Protein AF-A0A644TDR4-F1 (afdb_monomer_lite)

Foldseek 3Di:
DQDQFWDWADDPPDPWIKTKGFQDDVRDGPDMDIDTPPDDDDPCVRVVVVLVSVVVNCCVVQVPPPCLVVDLSSVLVCCVVVVVDDPVVSVVSVVVVVVVVVD

pLDDT: mean 76.45, std 15.13, range [33.72, 94.25]

Radius of gyration: 15.09 Å; chains: 1; bounding box: 33×34×43 Å

Organism: NCBI:txid1076179

Secondary structure (DSSP, 8-state):
------EEEEETTEEEEEEEEEEEETTEEEEEEEEE-SSPPPTTHHHHHHHHHHHHHHHHHHTT-GGGGG-HHHHHHHHHHTT-S-HHHHHHHHHHHHHTT--

Structure (mmCIF, N/CA/C/O backbone):
data_AF-A0A644TDR4-F1
#
_entry.id   AF-A0A644TDR4-F1
#
loop_
_atom_site.group_PDB
_atom_site.id
_atom_site.type_symbol
_atom_site.label_atom_id
_atom_site.label_alt_id
_atom_site.label_comp_id
_atom_site.label_asym_id
_atom_site.label_entity_id
_atom_site.label_seq_id
_atom_site.pdbx_PDB_ins_code
_atom_site.Cartn_x
_atom_site.Cartn_y
_atom_site.Cartn_z
_atom_site.occupancy
_atom_site.B_iso_or_equiv
_atom_site.auth_seq_id
_atom_site.auth_comp_id
_atom_site.auth_asym_id
_atom_site.auth_atom_id
_atom_site.pdbx_PDB_model_num
ATOM 1 N N . MET A 1 1 ? 11.372 -15.387 3.120 1.00 42.31 1 MET A N 1
ATOM 2 C CA . MET A 1 1 ? 11.264 -14.233 2.199 1.00 42.31 1 MET A CA 1
ATOM 3 C C . MET A 1 1 ? 9.996 -13.473 2.601 1.00 42.31 1 MET A C 1
ATOM 5 O O . MET A 1 1 ? 8.956 -13.640 1.980 1.00 42.31 1 MET A O 1
ATOM 9 N N . ASN A 1 2 ? 10.061 -12.756 3.733 1.00 46.84 2 ASN A N 1
ATOM 10 C CA . ASN A 1 2 ? 8.894 -12.314 4.526 1.00 46.84 2 ASN A CA 1
ATOM 11 C C . ASN A 1 2 ? 8.722 -10.787 4.557 1.00 46.84 2 ASN A C 1
ATOM 13 O O . ASN A 1 2 ? 8.065 -10.273 5.451 1.00 46.84 2 ASN A O 1
ATOM 17 N N . ASP A 1 3 ? 9.352 -10.053 3.640 1.00 60.88 3 ASP A N 1
ATOM 18 C CA . ASP A 1 3 ? 9.230 -8.597 3.637 1.00 60.88 3 ASP A CA 1
ATOM 19 C C . ASP A 1 3 ? 7.938 -8.210 2.896 1.00 60.88 3 ASP A C 1
ATOM 21 O O . ASP A 1 3 ? 7.775 -8.538 1.719 1.00 60.88 3 ASP A O 1
ATOM 25 N N . ASP A 1 4 ? 7.010 -7.559 3.601 1.00 66.00 4 ASP A N 1
ATOM 26 C CA . ASP A 1 4 ? 5.761 -6.998 3.052 1.00 66.00 4 ASP A CA 1
ATOM 27 C C . ASP A 1 4 ? 5.968 -5.600 2.469 1.00 66.00 4 ASP A C 1
ATOM 29 O O . ASP A 1 4 ? 5.016 -4.864 2.201 1.00 66.00 4 ASP A O 1
ATOM 33 N N . LYS A 1 5 ? 7.232 -5.215 2.284 1.00 84.56 5 LYS A N 1
ATOM 34 C CA . LYS A 1 5 ? 7.571 -3.949 1.663 1.00 84.56 5 LYS A CA 1
ATOM 35 C C . LYS A 1 5 ? 7.029 -3.908 0.238 1.00 84.56 5 LYS A C 1
ATOM 37 O O . LYS A 1 5 ? 7.146 -4.897 -0.492 1.00 84.56 5 LYS A O 1
ATOM 42 N N . PRO A 1 6 ? 6.486 -2.756 -0.171 1.00 91.44 6 PRO A N 1
ATOM 43 C CA . PRO A 1 6 ? 6.231 -2.477 -1.568 1.00 91.44 6 PRO A CA 1
ATOM 44 C C . PRO A 1 6 ? 7.481 -2.743 -2.404 1.00 91.44 6 PRO A C 1
ATOM 46 O O . PRO A 1 6 ? 8.598 -2.401 -2.009 1.00 91.44 6 PRO A O 1
ATOM 49 N N . VAL A 1 7 ? 7.282 -3.359 -3.560 1.00 91.94 7 VAL A N 1
ATOM 50 C CA . VAL A 1 7 ? 8.343 -3.730 -4.487 1.00 91.94 7 VAL A CA 1
ATOM 51 C C . VAL A 1 7 ? 8.113 -3.007 -5.799 1.00 91.94 7 VAL A C 1
ATOM 53 O O . VAL A 1 7 ? 7.023 -3.067 -6.367 1.00 91.94 7 VAL A O 1
ATOM 56 N N . PHE A 1 8 ? 9.163 -2.360 -6.292 1.00 92.75 8 PHE A N 1
ATOM 57 C CA . PHE A 1 8 ? 9.201 -1.885 -7.664 1.00 92.75 8 PHE A CA 1
ATOM 58 C C . PHE A 1 8 ? 9.593 -3.028 -8.594 1.00 92.75 8 PHE A C 1
ATOM 60 O O . PHE A 1 8 ? 10.561 -3.744 -8.334 1.00 92.75 8 PHE A O 1
ATOM 67 N N . GLY A 1 9 ? 8.857 -3.182 -9.684 1.00 90.75 9 GLY A N 1
ATOM 68 C CA . GLY A 1 9 ? 9.1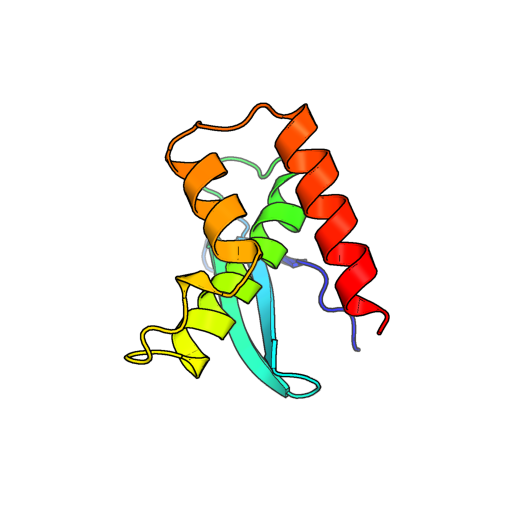49 -4.160 -10.719 1.00 90.75 9 GLY A CA 1
ATOM 69 C C . GLY A 1 9 ? 8.825 -3.629 -12.106 1.00 90.75 9 GLY A C 1
ATOM 70 O O . GLY A 1 9 ? 8.413 -2.484 -12.282 1.00 90.75 9 GLY A O 1
ATOM 71 N N . SER A 1 10 ? 9.022 -4.477 -13.103 1.00 92.00 10 SER A N 1
ATOM 72 C CA . SER A 1 10 ? 8.680 -4.218 -14.498 1.00 92.00 10 SER A CA 1
ATOM 73 C C . SER A 1 10 ? 8.094 -5.482 -15.108 1.00 92.00 10 SER A C 1
ATOM 75 O O . SER A 1 10 ? 8.419 -6.587 -14.672 1.00 92.00 10 SER A O 1
ATOM 77 N N . PHE A 1 11 ? 7.235 -5.325 -16.110 1.00 86.25 11 PHE A N 1
ATOM 78 C CA . PHE A 1 11 ? 6.773 -6.450 -16.915 1.00 86.25 11 PHE A CA 1
ATOM 79 C C . PHE A 1 11 ? 7.589 -6.508 -18.203 1.00 86.25 11 PHE A C 1
ATOM 81 O O . PHE A 1 11 ? 7.810 -5.477 -18.829 1.00 86.25 11 PHE A O 1
ATOM 88 N N . ASP A 1 12 ? 7.975 -7.700 -18.651 1.00 88.25 12 ASP A N 1
ATOM 89 C CA . ASP A 1 12 ? 8.769 -7.850 -19.883 1.00 88.25 12 ASP A CA 1
ATOM 90 C C . ASP A 1 12 ? 8.041 -7.324 -21.132 1.00 88.25 12 ASP A C 1
ATOM 92 O O . ASP A 1 12 ? 8.661 -6.909 -22.107 1.00 88.25 12 ASP A O 1
ATOM 96 N N . PHE A 1 13 ? 6.707 -7.330 -21.098 1.00 87.62 13 PHE A N 1
ATOM 97 C CA . PHE A 1 13 ? 5.837 -6.904 -22.194 1.00 87.62 13 PHE A CA 1
ATOM 98 C C . PHE A 1 13 ? 5.312 -5.468 -22.047 1.00 87.62 13 PHE A C 1
ATOM 100 O O . PHE A 1 13 ? 4.539 -5.022 -22.896 1.00 87.62 13 PHE A O 1
ATOM 107 N N . PHE A 1 14 ? 5.671 -4.750 -20.976 1.00 84.06 14 PHE A N 1
ATOM 108 C CA . PHE A 1 14 ? 5.127 -3.422 -20.709 1.00 84.06 14 PHE A CA 1
ATOM 109 C C . PHE A 1 14 ? 6.222 -2.439 -20.281 1.00 84.06 14 PHE A C 1
ATOM 111 O O . PHE A 1 14 ? 6.932 -2.699 -19.313 1.00 84.06 14 PHE A O 1
ATOM 118 N N . PRO A 1 15 ? 6.367 -1.292 -20.970 1.00 85.69 15 PRO A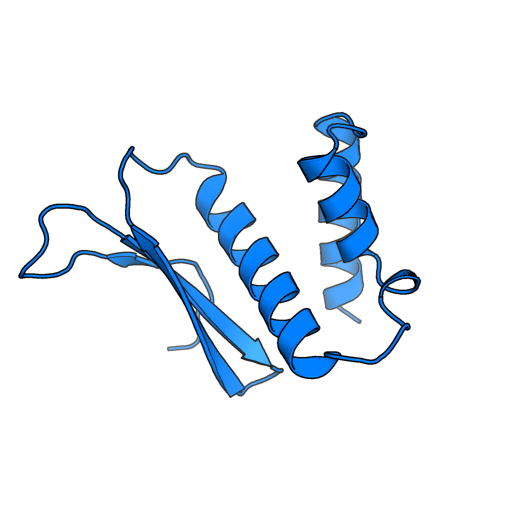 N 1
ATOM 119 C CA . PRO A 1 15 ? 7.513 -0.407 -20.769 1.00 85.69 15 PRO A CA 1
ATOM 120 C C . PRO A 1 15 ? 7.483 0.334 -19.428 1.00 85.69 15 PRO A C 1
ATOM 122 O O . PRO A 1 15 ? 8.509 0.847 -18.987 1.00 85.69 15 PRO A O 1
ATOM 125 N N . GLN A 1 16 ? 6.317 0.425 -18.787 1.00 89.94 16 GLN A N 1
ATOM 126 C CA . GLN A 1 16 ? 6.172 1.113 -17.511 1.00 89.94 16 GLN A CA 1
ATOM 127 C C . GLN A 1 16 ? 6.472 0.157 -16.355 1.00 89.94 16 GLN A C 1
ATOM 129 O O . GLN A 1 16 ? 6.058 -1.006 -16.337 1.00 89.94 16 GLN A O 1
ATOM 134 N N . ARG A 1 17 ? 7.179 0.685 -15.360 1.00 93.00 17 ARG A N 1
ATOM 135 C CA . ARG A 1 17 ? 7.385 0.030 -14.073 1.00 93.00 17 ARG A CA 1
ATOM 136 C C . ARG A 1 17 ? 6.069 -0.075 -13.309 1.00 93.00 17 ARG A C 1
ATOM 138 O O . ARG A 1 17 ? 5.101 0.637 -13.574 1.00 93.00 17 ARG A O 1
ATOM 145 N N . PHE A 1 18 ? 6.053 -0.946 -12.317 1.00 93.00 18 PHE A N 1
ATOM 146 C CA . PHE A 1 18 ? 4.969 -1.035 -11.360 1.00 93.00 18 PHE A CA 1
ATOM 147 C C . PHE A 1 18 ? 5.499 -0.963 -9.934 1.00 93.00 18 PHE A C 1
ATOM 149 O O . PHE A 1 18 ? 6.625 -1.369 -9.649 1.00 93.00 18 PHE A O 1
ATOM 156 N N . LEU A 1 19 ? 4.642 -0.496 -9.035 1.00 94.25 19 LEU A N 1
ATOM 157 C CA . LEU A 1 19 ? 4.793 -0.604 -7.597 1.00 94.25 19 LEU A CA 1
ATOM 158 C C . LEU A 1 19 ? 3.744 -1.599 -7.092 1.00 94.25 19 LEU A C 1
ATOM 160 O O . LEU A 1 19 ? 2.540 -1.393 -7.243 1.00 94.25 19 LEU A O 1
ATOM 164 N N . GLY A 1 20 ? 4.209 -2.717 -6.545 1.00 92.81 20 GLY A N 1
ATOM 165 C CA . GLY A 1 20 ? 3.368 -3.813 -6.085 1.00 92.81 20 GLY A CA 1
ATOM 166 C C . GLY A 1 20 ? 3.494 -4.029 -4.585 1.00 92.81 20 GLY A C 1
ATOM 167 O O . GLY A 1 20 ? 4.590 -3.971 -4.038 1.00 92.81 20 GLY A O 1
ATOM 168 N N . CYS A 1 21 ? 2.390 -4.332 -3.913 1.00 93.69 21 CYS A N 1
ATOM 169 C CA . CYS A 1 21 ? 2.389 -4.696 -2.501 1.00 93.69 21 CYS A CA 1
ATOM 170 C C . CYS A 1 21 ? 1.441 -5.869 -2.256 1.00 93.69 21 CYS A C 1
ATOM 172 O O . CYS A 1 21 ? 0.384 -5.995 -2.880 1.00 93.69 21 CYS A O 1
ATOM 174 N N . ARG A 1 22 ? 1.831 -6.751 -1.335 1.00 92.06 22 ARG A N 1
ATOM 175 C CA . ARG A 1 22 ? 1.001 -7.876 -0.901 1.00 92.06 22 ARG A CA 1
ATOM 176 C C . ARG A 1 22 ? -0.083 -7.379 0.046 1.00 92.06 22 ARG A C 1
ATOM 178 O O . ARG A 1 22 ? 0.182 -6.558 0.920 1.00 92.06 22 ARG A O 1
ATOM 185 N N . ILE A 1 23 ? -1.283 -7.924 -0.104 1.00 90.69 23 ILE A N 1
ATOM 186 C CA . ILE A 1 23 ? -2.355 -7.816 0.880 1.00 90.69 23 ILE A CA 1
ATOM 187 C C . ILE A 1 23 ? -2.273 -9.063 1.756 1.00 90.69 23 ILE A C 1
ATOM 189 O O . ILE A 1 23 ? -2.387 -10.184 1.252 1.00 90.69 23 ILE A O 1
ATOM 193 N N . ARG A 1 24 ? -2.066 -8.876 3.060 1.00 85.75 24 ARG A N 1
ATOM 194 C CA . ARG A 1 24 ? -1.971 -9.973 4.025 1.00 85.75 24 ARG A CA 1
ATOM 195 C C . ARG A 1 24 ? -3.060 -9.911 5.076 1.00 85.75 24 ARG A C 1
ATOM 197 O O . ARG A 1 24 ? -3.284 -8.854 5.651 1.00 85.75 24 ARG A O 1
ATOM 204 N N . ASP A 1 25 ? -3.642 -11.063 5.379 1.00 85.19 25 ASP A N 1
ATOM 205 C CA . ASP A 1 25 ? -4.375 -11.287 6.620 1.00 85.19 25 ASP A CA 1
ATOM 206 C C . ASP A 1 25 ? -3.524 -12.182 7.525 1.00 85.19 25 ASP A C 1
ATOM 208 O O . ASP A 1 25 ? -3.305 -13.361 7.226 1.00 85.19 25 ASP A O 1
ATOM 212 N N . LYS A 1 26 ? -2.993 -11.605 8.609 1.00 83.31 26 LYS A N 1
ATOM 213 C CA . LYS A 1 26 ? -2.011 -12.254 9.493 1.00 83.31 26 LYS A CA 1
ATOM 214 C C . LYS A 1 26 ? -0.828 -12.805 8.678 1.00 83.31 26 LYS A C 1
ATOM 216 O O . LYS A 1 26 ? -0.135 -12.051 7.996 1.00 83.31 26 LYS A O 1
ATOM 221 N N . ASP A 1 27 ? -0.616 -14.118 8.705 1.00 81.88 27 ASP A N 1
ATOM 222 C CA . ASP A 1 27 ? 0.492 -14.784 8.019 1.00 81.88 27 ASP A CA 1
ATOM 223 C C . ASP A 1 27 ? 0.189 -15.152 6.559 1.00 81.88 27 ASP A C 1
ATOM 225 O O . ASP A 1 27 ? 1.086 -15.583 5.831 1.00 81.88 27 ASP A O 1
ATOM 229 N N . SER A 1 28 ? -1.058 -14.978 6.113 1.00 84.50 28 SER A N 1
ATOM 230 C CA . SER A 1 28 ? -1.509 -15.401 4.787 1.00 84.50 28 SER A CA 1
ATOM 231 C C . SER A 1 28 ? -1.555 -14.235 3.808 1.00 84.50 28 SER A C 1
ATOM 233 O O . SER A 1 28 ? -2.132 -13.189 4.094 1.00 84.50 28 SER A O 1
ATOM 235 N N . VAL A 1 29 ? -0.987 -14.425 2.615 1.00 89.75 29 VAL A N 1
ATOM 236 C CA . VAL A 1 29 ? -1.168 -13.495 1.491 1.00 89.75 29 VAL A CA 1
ATOM 237 C C . VAL A 1 29 ? -2.512 -13.799 0.843 1.00 89.75 29 VAL A C 1
ATOM 239 O O . VAL A 1 29 ? -2.713 -14.894 0.326 1.00 89.75 29 VAL A O 1
ATOM 242 N N . ILE A 1 30 ? -3.420 -12.829 0.870 1.00 88.81 30 ILE A N 1
ATOM 243 C CA . ILE A 1 30 ? -4.786 -12.9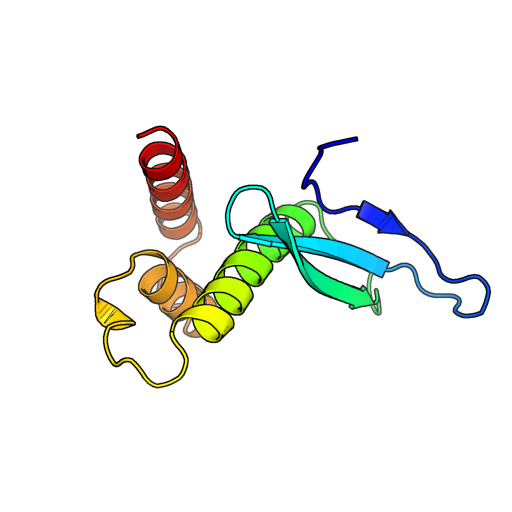79 0.351 1.00 88.81 30 ILE A CA 1
ATOM 244 C C . ILE A 1 30 ? -5.002 -12.244 -0.977 1.00 88.81 30 ILE A C 1
ATOM 246 O O . ILE A 1 30 ? -6.045 -12.395 -1.608 1.00 88.81 30 ILE A O 1
ATOM 250 N N . GLY A 1 31 ? -4.033 -11.433 -1.402 1.00 89.88 31 GLY A N 1
ATOM 251 C CA . GLY A 1 31 ? -4.121 -10.666 -2.636 1.00 89.88 31 GLY A CA 1
ATOM 252 C C . GLY A 1 31 ? -2.904 -9.783 -2.874 1.00 89.88 31 GLY A C 1
ATOM 253 O O . GLY A 1 31 ? -1.936 -9.794 -2.111 1.00 89.88 31 GLY A O 1
ATOM 254 N N . PHE A 1 32 ? -2.972 -9.001 -3.947 1.00 91.88 32 PHE A N 1
ATOM 255 C CA . PHE A 1 32 ? -1.928 -8.069 -4.356 1.00 91.88 32 PHE A CA 1
ATOM 256 C C . PHE A 1 32 ? -2.575 -6.782 -4.863 1.00 91.88 32 PHE A C 1
ATOM 258 O O . PHE A 1 32 ? -3.574 -6.838 -5.579 1.00 91.88 32 PHE A O 1
ATOM 265 N N . VAL A 1 33 ? -1.983 -5.639 -4.527 1.00 91.44 33 VAL A N 1
ATOM 266 C CA . VAL A 1 33 ? -2.257 -4.368 -5.202 1.00 91.44 33 VAL A CA 1
ATOM 267 C C . VAL A 1 33 ? -1.064 -4.056 -6.089 1.00 91.44 33 VAL A C 1
ATOM 269 O O . VAL A 1 33 ? 0.079 -4.125 -5.636 1.00 91.44 33 VAL A O 1
ATOM 272 N N . ILE A 1 34 ? -1.332 -3.731 -7.351 1.00 92.00 34 ILE A N 1
ATOM 273 C CA . ILE A 1 34 ? -0.317 -3.341 -8.327 1.00 92.00 34 ILE A CA 1
ATOM 274 C C . ILE A 1 34 ? -0.733 -1.995 -8.907 1.00 92.00 34 ILE A C 1
ATOM 276 O O . ILE A 1 34 ? -1.810 -1.869 -9.486 1.00 92.00 34 ILE A O 1
ATOM 280 N N . MET A 1 35 ? 0.132 -1.001 -8.747 1.00 91.00 35 MET A N 1
ATOM 281 C CA . MET A 1 35 ? 0.021 0.294 -9.401 1.00 91.00 35 MET A CA 1
ATOM 282 C C . MET A 1 35 ? 1.036 0.368 -10.526 1.00 91.00 35 MET A C 1
ATOM 284 O O . MET A 1 35 ? 2.216 0.105 -10.320 1.00 91.00 35 MET A O 1
ATOM 288 N N . VAL A 1 36 ? 0.579 0.738 -11.712 1.00 92.00 36 VAL A N 1
ATOM 289 C CA . VAL A 1 36 ? 1.431 0.877 -12.888 1.00 92.00 36 VAL A CA 1
ATOM 290 C C . VAL A 1 36 ? 1.809 2.348 -13.041 1.00 92.00 36 VAL A C 1
ATOM 292 O O . VAL A 1 36 ? 0.940 3.221 -13.009 1.00 92.00 36 VAL A O 1
ATOM 295 N N . GLU A 1 37 ? 3.105 2.630 -13.146 1.00 89.94 37 GLU A N 1
ATOM 296 C CA . GLU A 1 37 ? 3.640 3.991 -13.189 1.00 89.94 37 GLU A CA 1
ATOM 297 C C . GLU A 1 37 ? 3.292 4.654 -14.529 1.00 89.94 37 GLU A C 1
ATOM 299 O O . GLU A 1 37 ? 3.937 4.412 -15.546 1.00 89.94 37 GLU A O 1
ATOM 304 N N . ASN A 1 38 ? 2.290 5.537 -14.536 1.00 86.06 38 ASN A N 1
ATOM 305 C CA . ASN A 1 38 ? 2.143 6.505 -15.630 1.00 86.06 38 ASN A CA 1
ATOM 306 C C . ASN A 1 38 ? 3.082 7.711 -15.437 1.00 86.06 38 ASN A C 1
ATOM 308 O O . ASN A 1 38 ? 3.556 8.302 -16.399 1.00 86.06 38 ASN A O 1
ATOM 312 N N . ASN A 1 39 ? 3.374 8.037 -14.174 1.00 87.00 39 ASN A N 1
ATOM 313 C CA . ASN A 1 39 ? 4.426 8.954 -13.744 1.00 87.00 39 ASN A CA 1
ATOM 314 C C . ASN A 1 39 ? 5.332 8.220 -12.739 1.00 87.00 39 ASN A C 1
ATOM 316 O O . ASN A 1 39 ? 4.847 7.286 -12.090 1.00 87.00 39 ASN A O 1
ATOM 320 N N . PRO A 1 40 ? 6.605 8.628 -12.579 1.00 86.38 40 PRO A N 1
ATOM 321 C CA . PRO A 1 40 ? 7.494 8.032 -11.585 1.00 86.38 40 PRO A CA 1
ATOM 322 C C . PRO A 1 40 ? 6.915 8.148 -10.172 1.00 86.38 40 PRO A C 1
ATOM 324 O O . PRO A 1 40 ? 6.432 9.220 -9.796 1.00 86.38 40 PRO A O 1
ATOM 327 N N . ALA A 1 41 ? 6.991 7.063 -9.401 1.00 86.12 41 ALA A N 1
ATOM 328 C CA . ALA A 1 41 ? 6.581 7.074 -8.004 1.00 86.12 41 ALA A CA 1
ATOM 329 C C . ALA A 1 41 ? 7.474 8.005 -7.171 1.00 86.12 41 ALA A C 1
ATOM 331 O O . ALA A 1 41 ? 8.689 8.079 -7.376 1.00 86.12 41 ALA A O 1
ATOM 332 N N . GLN A 1 42 ? 6.860 8.704 -6.225 1.00 90.62 42 GLN A N 1
ATOM 333 C CA . GLN A 1 42 ? 7.522 9.567 -5.255 1.00 90.62 42 GLN A CA 1
ATOM 334 C C . GLN A 1 42 ? 7.914 8.783 -3.998 1.00 90.62 42 GLN A C 1
ATOM 336 O O . GLN A 1 42 ? 7.420 7.683 -3.750 1.00 90.62 42 GLN A O 1
ATOM 341 N N . ASP A 1 43 ? 8.775 9.375 -3.170 1.00 87.12 43 ASP A N 1
ATOM 342 C CA . ASP A 1 43 ? 9.304 8.733 -1.957 1.00 87.12 43 ASP A CA 1
ATOM 343 C C . ASP A 1 43 ? 8.205 8.291 -0.969 1.00 87.12 43 ASP A C 1
ATOM 345 O O . ASP A 1 43 ? 8.373 7.295 -0.264 1.00 87.12 43 ASP A O 1
ATOM 349 N N . ASP A 1 44 ? 7.068 8.996 -0.947 1.00 87.62 44 ASP A N 1
ATOM 350 C CA . ASP A 1 44 ? 5.935 8.722 -0.052 1.00 87.62 44 ASP A CA 1
ATOM 351 C C . ASP A 1 44 ? 4.978 7.628 -0.605 1.00 87.62 44 ASP A C 1
ATOM 353 O O . ASP A 1 44 ? 4.195 7.043 0.151 1.00 87.62 44 ASP A O 1
ATOM 357 N N . ASP A 1 45 ? 5.039 7.299 -1.902 1.00 87.44 45 ASP A N 1
ATOM 358 C CA . ASP A 1 45 ? 4.085 6.389 -2.563 1.00 87.44 45 ASP A CA 1
ATOM 359 C C . ASP A 1 45 ? 4.126 4.938 -2.046 1.00 87.44 45 ASP A C 1
ATOM 361 O O . ASP A 1 45 ? 3.059 4.334 -1.881 1.00 87.44 45 ASP A O 1
ATOM 365 N N . PRO A 1 46 ? 5.297 4.344 -1.729 1.00 89.12 46 PRO A N 1
ATOM 366 C CA . PRO A 1 46 ? 5.354 3.031 -1.093 1.00 89.12 46 PRO A CA 1
ATOM 367 C C . PRO A 1 46 ? 4.565 2.971 0.221 1.00 89.12 46 PRO A C 1
ATOM 369 O O . PRO A 1 46 ? 3.817 2.019 0.450 1.00 89.12 46 PRO A O 1
ATOM 372 N N . GLU A 1 47 ? 4.684 3.984 1.083 1.00 84.69 47 GLU A N 1
ATOM 373 C CA . GLU A 1 47 ? 3.961 4.005 2.359 1.00 84.69 47 GLU A CA 1
ATOM 374 C C . GLU A 1 47 ? 2.445 4.116 2.137 1.00 84.69 47 GLU A C 1
ATOM 376 O O . GLU A 1 47 ? 1.669 3.391 2.770 1.00 84.69 47 GLU A O 1
ATOM 381 N N . LEU A 1 48 ? 2.023 4.946 1.179 1.00 86.38 48 LEU A N 1
ATOM 382 C CA . LEU A 1 48 ? 0.619 5.061 0.784 1.00 86.38 48 LEU A CA 1
ATOM 383 C C . LEU A 1 48 ? 0.063 3.746 0.223 1.00 86.38 48 LEU A C 1
ATOM 385 O O . LEU A 1 48 ? -1.076 3.387 0.530 1.00 86.38 48 LEU A O 1
ATOM 389 N N . LEU A 1 49 ? 0.858 2.983 -0.532 1.00 88.88 49 LEU A N 1
ATOM 390 C CA . LEU A 1 49 ? 0.431 1.687 -1.053 1.00 88.88 49 LEU A CA 1
ATOM 391 C C . LEU A 1 49 ? 0.193 0.660 0.065 1.00 88.88 49 LEU A C 1
ATOM 393 O O . LEU A 1 49 ? -0.773 -0.101 0.006 1.00 88.88 49 LEU A O 1
ATOM 397 N N . VAL A 1 50 ? 1.021 0.653 1.114 1.00 87.44 50 VAL A N 1
ATOM 398 C CA . VAL A 1 50 ? 0.791 -0.210 2.290 1.00 87.44 50 VAL A CA 1
ATOM 399 C C . VAL A 1 50 ? -0.529 0.148 2.969 1.00 87.44 50 VAL A C 1
ATOM 401 O O . VAL A 1 50 ? -1.303 -0.735 3.348 1.00 87.44 50 VAL A O 1
ATOM 404 N N . ILE A 1 51 ? -0.794 1.445 3.118 1.00 84.56 51 ILE A N 1
ATOM 405 C CA . ILE A 1 51 ? -2.039 1.956 3.687 1.00 84.56 51 ILE A CA 1
ATOM 406 C C . ILE A 1 51 ? -3.235 1.497 2.830 1.00 84.56 51 ILE A C 1
ATOM 408 O O . ILE A 1 51 ? -4.189 0.947 3.378 1.00 84.56 51 ILE A O 1
ATOM 412 N N . LEU A 1 52 ? -3.148 1.615 1.501 1.00 86.25 52 LEU A N 1
ATOM 413 C CA . LEU A 1 52 ? -4.175 1.153 0.561 1.00 86.25 52 LEU A CA 1
ATOM 414 C C . LEU A 1 52 ? -4.441 -0.358 0.669 1.00 86.25 52 LEU A C 1
ATOM 416 O O . LEU A 1 52 ? -5.596 -0.778 0.729 1.00 86.25 52 LEU A O 1
ATOM 420 N N . CYS A 1 53 ? -3.393 -1.185 0.744 1.00 88.25 53 CYS A N 1
ATOM 421 C CA . CYS A 1 53 ? -3.529 -2.633 0.930 1.00 88.25 53 CYS A CA 1
ATOM 422 C C . CYS A 1 53 ? -4.340 -2.979 2.186 1.00 88.25 53 CYS A C 1
ATOM 424 O O . CYS A 1 53 ? -5.152 -3.905 2.155 1.00 88.25 53 CYS A O 1
ATOM 426 N N . LYS A 1 54 ? -4.165 -2.225 3.279 1.00 83.06 54 LYS A N 1
ATOM 427 C CA . LYS A 1 54 ? -4.949 -2.417 4.508 1.00 83.06 54 LYS A CA 1
ATOM 428 C C . LYS A 1 54 ? -6.415 -2.034 4.331 1.00 83.06 54 LYS A C 1
ATOM 430 O O . LYS A 1 54 ? -7.273 -2.733 4.864 1.00 83.06 54 LYS A O 1
ATOM 435 N N . SER A 1 55 ? -6.719 -0.979 3.578 1.00 82.25 55 SER A N 1
ATOM 436 C CA . SER A 1 55 ? -8.108 -0.619 3.253 1.00 82.25 55 SER A CA 1
ATOM 437 C C . SER A 1 55 ? -8.779 -1.710 2.441 1.00 82.25 55 SER A C 1
ATOM 439 O O . SER A 1 55 ? -9.901 -2.099 2.744 1.00 82.25 55 SER A O 1
ATOM 441 N N . VAL A 1 56 ? -8.081 -2.233 1.429 1.00 85.62 56 VAL A N 1
ATOM 442 C CA . VAL A 1 56 ? -8.617 -3.296 0.574 1.00 85.62 56 VAL A CA 1
ATOM 443 C C . VAL A 1 56 ? -8.838 -4.572 1.382 1.00 85.62 56 VAL A C 1
ATOM 445 O O . VAL A 1 56 ? -9.926 -5.135 1.317 1.00 85.62 56 VAL A O 1
ATOM 448 N N . LEU A 1 57 ? -7.863 -4.992 2.199 1.00 86.06 57 LEU A N 1
ATOM 449 C CA . LEU A 1 57 ? -8.025 -6.101 3.149 1.00 86.06 57 LEU A CA 1
ATOM 450 C C . LEU A 1 57 ? -9.274 -5.916 4.011 1.00 86.06 57 LEU A C 1
ATOM 452 O O . LEU A 1 57 ? -10.063 -6.842 4.189 1.00 86.06 57 LEU A O 1
ATOM 456 N N . PHE A 1 58 ? -9.443 -4.715 4.555 1.00 78.38 58 PHE A N 1
ATOM 457 C CA . PHE A 1 58 ? -10.566 -4.408 5.415 1.00 78.38 58 PHE A CA 1
ATOM 458 C C . PHE A 1 58 ? -11.898 -4.545 4.669 1.00 78.38 58 PHE A C 1
ATOM 460 O O . PHE A 1 58 ? -12.789 -5.259 5.125 1.00 78.38 58 PHE A O 1
ATOM 467 N N . GLU A 1 59 ? -12.022 -3.953 3.484 1.00 78.69 59 GLU A N 1
ATOM 468 C CA . GLU A 1 59 ? -13.221 -4.112 2.659 1.00 78.69 59 GLU A CA 1
ATOM 469 C C . GLU A 1 59 ? -13.486 -5.579 2.294 1.00 78.69 59 GLU A C 1
ATOM 471 O O . GLU A 1 59 ? -14.637 -6.015 2.294 1.00 78.69 59 GLU A O 1
ATOM 476 N N . MET A 1 60 ? -12.439 -6.374 2.048 1.00 80.00 60 MET A N 1
ATOM 477 C CA . MET A 1 60 ? -12.573 -7.811 1.787 1.00 80.00 60 MET A CA 1
ATOM 478 C C . MET A 1 60 ? -13.116 -8.578 3.001 1.00 80.00 60 MET A C 1
ATOM 480 O O . MET A 1 60 ? -13.973 -9.445 2.835 1.00 80.00 60 MET A O 1
ATOM 484 N N . LEU A 1 61 ? -12.653 -8.260 4.213 1.00 77.00 61 LEU A N 1
ATOM 485 C CA . LEU A 1 61 ? -13.067 -8.934 5.449 1.00 77.00 61 LEU A CA 1
ATOM 486 C C . LEU A 1 61 ? -14.448 -8.485 5.954 1.00 77.00 61 LEU A C 1
ATOM 488 O O . LEU A 1 61 ? -15.166 -9.272 6.573 1.00 77.00 61 LEU A O 1
ATOM 492 N N . TYR A 1 62 ? -14.824 -7.225 5.717 1.00 70.75 62 TYR A N 1
ATOM 493 C CA . TYR A 1 62 ? -15.987 -6.593 6.350 1.00 70.75 62 TYR A CA 1
ATOM 494 C C . TYR A 1 62 ? -17.080 -6.162 5.370 1.00 70.75 62 TYR A C 1
ATOM 496 O O . TYR A 1 62 ? -18.029 -5.489 5.782 1.00 70.75 62 TYR A O 1
ATOM 504 N N . ARG A 1 63 ? -17.008 -6.585 4.102 1.00 63.56 63 ARG A N 1
ATOM 505 C CA . ARG A 1 63 ? -18.027 -6.314 3.079 1.00 63.56 63 ARG A CA 1
ATOM 506 C C . ARG A 1 63 ? -19.439 -6.594 3.618 1.00 63.56 63 ARG A C 1
ATOM 508 O O . ARG A 1 63 ? -19.791 -7.733 3.913 1.00 63.56 63 ARG A O 1
ATOM 515 N N . GLY A 1 64 ? -20.248 -5.544 3.769 1.00 52.34 64 GLY A N 1
ATOM 516 C CA . GLY A 1 64 ? -21.630 -5.638 4.264 1.00 52.34 64 GLY A CA 1
ATOM 517 C C . GLY A 1 64 ? -21.819 -5.576 5.788 1.00 52.34 64 GLY A C 1
ATOM 518 O O . GLY A 1 64 ? -22.957 -5.652 6.247 1.00 52.34 64 GLY A O 1
ATOM 519 N N . ARG A 1 65 ? -20.760 -5.397 6.592 1.00 53.72 65 ARG A N 1
ATOM 520 C CA . ARG A 1 65 ? -20.868 -5.110 8.035 1.00 53.72 65 ARG A CA 1
ATOM 521 C C . ARG A 1 65 ? -20.651 -3.616 8.297 1.00 53.72 65 ARG A C 1
ATOM 523 O O . ARG A 1 65 ? -19.574 -3.080 8.067 1.00 53.72 65 ARG A O 1
ATOM 530 N N . THR A 1 66 ? -21.653 -2.945 8.862 1.00 53.34 66 THR A N 1
ATOM 531 C CA . THR A 1 66 ? -21.701 -1.500 9.187 1.00 53.34 66 THR A CA 1
ATOM 532 C C . THR A 1 66 ? -20.745 -1.038 10.304 1.00 53.34 66 THR A C 1
ATOM 534 O O . THR A 1 66 ? -20.904 0.047 10.856 1.00 53.34 66 THR A O 1
ATOM 537 N N . ALA A 1 67 ? -19.714 -1.818 10.641 1.00 54.97 67 ALA A N 1
ATOM 538 C CA . ALA A 1 67 ? -18.742 -1.468 11.679 1.00 54.97 67 ALA A CA 1
ATOM 539 C C . ALA A 1 67 ? -17.607 -0.538 11.193 1.00 54.97 67 ALA A C 1
ATOM 541 O O . ALA A 1 67 ? -16.739 -0.197 11.996 1.00 54.97 67 ALA A O 1
ATOM 542 N N . MET A 1 68 ? -17.616 -0.098 9.922 1.00 51.38 68 MET A N 1
ATOM 543 C CA . MET A 1 68 ? -16.597 0.789 9.320 1.00 51.38 68 MET A CA 1
ATOM 544 C C . MET A 1 68 ? -16.270 2.027 10.172 1.00 51.38 68 MET A C 1
ATOM 546 O O . MET A 1 68 ? -15.123 2.456 10.226 1.00 51.38 68 MET A O 1
ATOM 550 N N . GLN A 1 69 ? -17.256 2.580 10.887 1.00 52.34 69 GLN A N 1
ATOM 551 C CA . GLN A 1 69 ? -17.084 3.784 11.709 1.00 52.34 69 GLN A CA 1
ATOM 552 C C . GLN A 1 69 ? -16.275 3.564 12.999 1.00 52.34 69 GLN A C 1
ATOM 554 O O . GLN A 1 69 ? -15.866 4.534 13.629 1.00 52.34 69 GLN A O 1
ATOM 559 N N . ARG A 1 70 ? -16.038 2.314 13.420 1.00 52.75 70 ARG A N 1
ATOM 560 C CA . ARG A 1 70 ? -15.270 2.012 14.644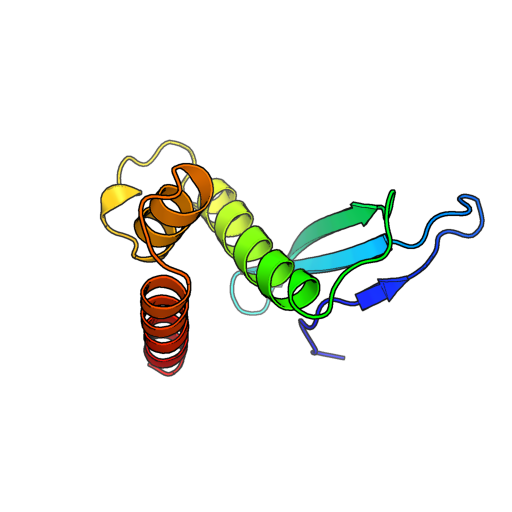 1.00 52.75 70 ARG A CA 1
ATOM 561 C C . ARG A 1 70 ? -13.767 1.902 14.412 1.00 52.75 70 ARG A C 1
ATOM 563 O O . ARG A 1 70 ? -13.034 1.660 15.367 1.00 52.75 70 ARG A O 1
ATOM 570 N N . ILE A 1 71 ? -13.306 2.028 13.168 1.00 54.72 71 ILE A N 1
ATOM 571 C CA . ILE A 1 71 ? -11.947 1.637 12.803 1.00 54.72 71 ILE A CA 1
ATOM 572 C C . ILE A 1 71 ? -11.135 2.865 12.385 1.00 54.72 71 ILE A C 1
ATOM 574 O O . ILE A 1 71 ? -11.514 3.566 11.445 1.00 54.72 71 ILE A O 1
ATOM 578 N N . PRO A 1 72 ? -10.006 3.137 13.064 1.00 59.03 72 PRO A N 1
ATOM 579 C CA . PRO A 1 72 ? -9.317 4.428 12.997 1.00 59.03 72 PRO A CA 1
ATOM 580 C C . PRO A 1 72 ? -8.762 4.779 11.607 1.00 59.03 72 PRO A C 1
ATOM 582 O O . PRO A 1 72 ? -8.587 5.955 11.297 1.00 59.03 72 PRO A O 1
ATOM 585 N N . TYR A 1 73 ? -8.544 3.787 10.737 1.00 62.00 73 TYR A N 1
ATOM 586 C CA . TYR A 1 73 ? -8.061 4.005 9.370 1.00 62.00 73 TYR A CA 1
ATOM 587 C C . TYR A 1 73 ? -9.089 4.711 8.474 1.00 62.00 73 TYR A C 1
ATOM 589 O O . TYR A 1 73 ? -8.703 5.497 7.617 1.00 62.00 73 TYR A O 1
ATOM 597 N N . PHE A 1 74 ? -10.393 4.493 8.678 1.00 64.62 74 PHE A N 1
ATOM 598 C CA . PHE A 1 74 ? -11.431 5.096 7.832 1.00 64.62 74 PHE A CA 1
ATOM 599 C C . PHE A 1 74 ? -11.526 6.612 8.003 1.00 64.62 74 PHE A C 1
ATOM 601 O O . PHE A 1 74 ? -11.683 7.331 7.020 1.00 64.62 74 PHE A O 1
ATOM 608 N N . GLY A 1 75 ? -11.375 7.099 9.238 1.00 67.00 75 GLY A N 1
ATOM 609 C CA . GLY A 1 75 ? -11.274 8.534 9.504 1.00 67.00 75 GLY A CA 1
ATOM 610 C C . GLY A 1 75 ? -10.058 9.147 8.811 1.00 67.00 75 GLY A C 1
ATOM 611 O O . GLY A 1 75 ? -10.173 10.197 8.193 1.00 67.00 75 GLY A O 1
ATOM 612 N N . LEU A 1 76 ? -8.920 8.442 8.821 1.00 70.06 76 LEU A N 1
ATOM 613 C CA . LEU A 1 76 ? -7.721 8.876 8.105 1.00 70.06 76 LEU A CA 1
ATOM 614 C C . LEU A 1 76 ? -7.957 8.947 6.586 1.00 70.06 76 LEU A C 1
ATOM 616 O O . LEU A 1 76 ? -7.606 9.945 5.969 1.00 70.06 76 LEU A O 1
ATOM 620 N N . PHE A 1 77 ? -8.575 7.926 5.983 1.00 68.50 77 PHE A N 1
ATOM 621 C CA . PHE A 1 77 ? -8.885 7.936 4.548 1.00 68.50 77 PHE A CA 1
ATOM 622 C C . PHE A 1 77 ? -9.842 9.045 4.167 1.00 68.50 77 PHE A C 1
ATOM 624 O O . PHE A 1 77 ? -9.597 9.743 3.188 1.00 68.50 77 PHE A O 1
ATOM 631 N N . LYS A 1 78 ? -10.907 9.221 4.950 1.00 68.31 78 LYS A N 1
ATOM 632 C CA . LYS A 1 78 ? -11.854 10.309 4.751 1.00 68.31 78 LYS A CA 1
ATOM 633 C C . LYS A 1 78 ? -11.128 11.651 4.762 1.00 68.31 78 LYS A C 1
ATOM 635 O O . LYS A 1 78 ? -11.299 12.435 3.841 1.00 68.31 78 LYS A O 1
ATOM 640 N N . ASP A 1 79 ? -10.264 11.878 5.744 1.00 71.94 79 ASP A N 1
ATOM 641 C CA . ASP A 1 79 ? -9.546 13.142 5.873 1.00 71.94 79 ASP A CA 1
ATOM 642 C C . ASP A 1 79 ? -8.530 13.383 4.747 1.00 71.94 79 ASP A C 1
ATOM 644 O O . ASP A 1 79 ? -8.342 14.528 4.339 1.00 71.94 79 ASP A O 1
ATOM 648 N N . ILE A 1 80 ? -7.904 12.326 4.216 1.00 72.38 80 ILE A N 1
ATOM 649 C CA . ILE A 1 80 ? -7.004 12.412 3.055 1.00 72.38 80 ILE A CA 1
ATOM 650 C C . ILE A 1 80 ? -7.792 12.724 1.777 1.00 72.38 80 ILE A C 1
ATOM 652 O O . ILE A 1 80 ? -7.402 13.609 1.020 1.00 72.38 80 ILE A O 1
ATOM 656 N N . ILE A 1 81 ? -8.888 12.002 1.528 1.00 71.88 81 ILE A N 1
ATOM 657 C CA . ILE A 1 81 ? -9.677 12.113 0.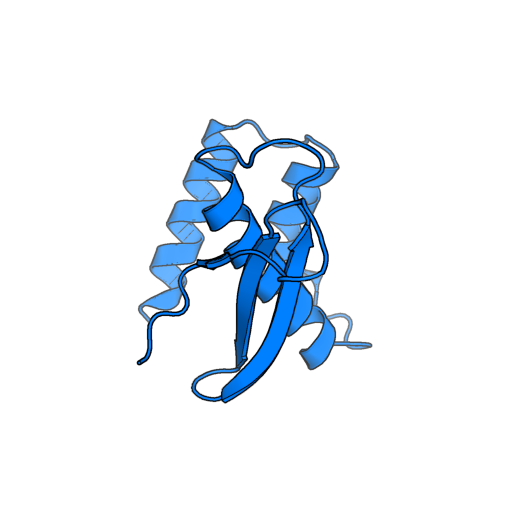291 1.00 71.88 81 ILE A CA 1
ATOM 658 C C . ILE A 1 81 ? -10.454 13.431 0.253 1.00 71.88 81 ILE A C 1
ATOM 660 O O . ILE A 1 81 ? -10.505 14.091 -0.780 1.00 71.88 81 ILE A O 1
ATOM 664 N N . GLU A 1 82 ? -11.047 13.821 1.380 1.00 75.81 82 GLU A N 1
ATOM 665 C CA . GLU A 1 82 ? -11.822 15.057 1.507 1.00 75.81 82 GLU A CA 1
ATOM 666 C C . GLU A 1 82 ? -10.938 16.275 1.829 1.00 75.81 82 GLU A C 1
ATOM 668 O O . GLU A 1 82 ? -11.450 17.386 1.913 1.00 75.81 82 GLU A O 1
ATOM 673 N N . LEU A 1 83 ? -9.618 16.090 1.983 1.00 74.31 83 LEU A N 1
ATOM 674 C CA . LEU A 1 83 ? -8.651 17.138 2.347 1.00 74.31 83 LEU A CA 1
ATOM 675 C C . LEU A 1 83 ? -8.998 17.865 3.662 1.00 74.31 83 LEU A C 1
ATOM 677 O O . LEU A 1 83 ? -8.679 19.040 3.841 1.00 74.31 83 LEU A O 1
ATOM 681 N N . ASN A 1 84 ? -9.625 17.158 4.603 1.00 79.19 84 ASN A N 1
ATOM 682 C CA . ASN A 1 84 ? -10.082 17.727 5.874 1.00 79.19 84 ASN A CA 1
ATOM 683 C C . ASN A 1 84 ? -8.983 17.817 6.945 1.00 79.19 84 ASN A C 1
ATOM 685 O O . ASN A 1 84 ? -9.219 18.404 7.999 1.00 79.19 84 ASN A O 1
ATOM 689 N N . ALA A 1 85 ? -7.804 17.228 6.714 1.00 76.69 85 ALA A N 1
ATOM 690 C CA . ALA A 1 85 ? -6.696 17.250 7.668 1.00 76.69 85 ALA A CA 1
ATOM 691 C C . ALA A 1 85 ? -5.402 17.782 7.051 1.00 76.69 85 ALA A C 1
ATOM 693 O O . ALA A 1 85 ? -5.053 17.512 5.901 1.00 76.69 85 ALA A O 1
ATOM 694 N N . THR A 1 86 ? -4.639 18.508 7.861 1.00 80.75 86 THR A N 1
ATOM 695 C CA . THR A 1 86 ? -3.314 19.004 7.494 1.00 80.75 86 THR A CA 1
ATOM 696 C C . THR A 1 86 ? -2.284 17.871 7.442 1.00 80.75 86 THR A C 1
ATOM 698 O O . THR A 1 86 ? -2.392 16.852 8.129 1.00 80.75 86 THR A O 1
ATOM 701 N N . LYS A 1 87 ? -1.194 18.071 6.686 1.00 73.56 87 LYS A N 1
ATOM 702 C CA . LYS A 1 87 ? -0.091 17.092 6.574 1.00 73.56 87 LYS A CA 1
ATOM 703 C C . LYS A 1 87 ? 0.507 16.701 7.939 1.00 73.56 87 LYS A C 1
ATOM 705 O O . LYS A 1 87 ? 0.983 15.579 8.100 1.00 73.56 87 LYS A O 1
ATOM 710 N N . LYS A 1 88 ? 0.480 17.608 8.925 1.00 76.69 88 LYS A N 1
ATOM 711 C CA . LYS A 1 88 ? 0.944 17.345 10.296 1.00 76.69 88 LYS A CA 1
ATOM 712 C C . LYS A 1 88 ? -0.008 16.406 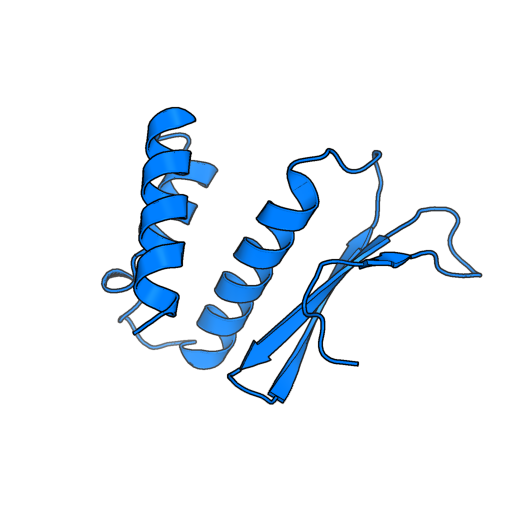11.046 1.00 76.69 88 LYS A C 1
ATOM 714 O O . LYS A 1 88 ? 0.450 15.412 11.601 1.00 76.69 88 LYS A O 1
ATOM 719 N N . GLU A 1 89 ? -1.310 16.676 11.005 1.00 73.56 89 GLU A N 1
ATOM 720 C CA . GLU A 1 89 ? -2.336 15.849 11.660 1.00 73.56 89 GLU A CA 1
ATOM 721 C C . GLU A 1 89 ? -2.387 14.437 11.070 1.00 73.56 89 GLU A C 1
ATOM 723 O O . GLU A 1 89 ? -2.500 13.455 11.803 1.00 73.56 89 GLU A O 1
ATOM 728 N N . LEU A 1 90 ? -2.227 14.318 9.748 1.00 74.50 90 LEU A N 1
ATOM 729 C CA . LEU A 1 90 ? -2.123 13.021 9.082 1.00 74.50 90 LEU A CA 1
ATOM 730 C C . LEU A 1 90 ? -0.909 12.228 9.584 1.00 74.50 90 LEU A C 1
ATOM 732 O O . LEU A 1 90 ? -1.048 11.051 9.910 1.00 74.50 90 LEU A O 1
ATOM 736 N N . LYS A 1 91 ? 0.261 12.867 9.731 1.00 73.94 91 LYS A N 1
ATOM 737 C CA . LYS A 1 91 ? 1.467 12.213 10.269 1.00 73.94 91 LYS A CA 1
ATOM 738 C C . LYS A 1 91 ? 1.294 11.730 11.711 1.00 73.94 91 LYS A C 1
ATOM 740 O O . LYS A 1 91 ? 1.705 10.614 12.019 1.00 73.94 91 LYS A O 1
ATOM 745 N N . GLU A 1 92 ? 0.683 12.533 12.579 1.00 70.88 92 GLU A N 1
ATOM 746 C CA . GLU A 1 92 ? 0.424 12.161 13.982 1.00 70.88 92 GLU A CA 1
ATOM 747 C C . GLU A 1 92 ? -0.572 10.995 14.101 1.00 70.88 92 GLU A C 1
ATOM 749 O O . GLU A 1 92 ? -0.436 10.104 14.943 1.00 70.88 92 GLU A O 1
ATOM 754 N N . ARG A 1 93 ? -1.568 10.945 13.216 1.00 71.12 93 ARG A N 1
ATOM 755 C CA . ARG A 1 93 ? -2.525 9.834 13.183 1.00 71.12 93 ARG A CA 1
ATOM 756 C C . ARG A 1 93 ? -1.901 8.561 12.612 1.00 71.12 93 ARG A C 1
ATOM 758 O O . ARG A 1 93 ? -2.111 7.485 13.167 1.00 71.12 93 ARG A O 1
ATOM 765 N N . ILE A 1 94 ? -1.077 8.672 11.567 1.00 71.56 94 ILE A N 1
ATOM 766 C CA . ILE A 1 94 ? -0.306 7.546 11.013 1.00 71.56 94 ILE A CA 1
ATOM 767 C C . ILE A 1 94 ? 0.653 6.967 12.064 1.00 71.56 94 ILE A C 1
ATOM 769 O O . ILE A 1 94 ? 0.739 5.746 12.204 1.00 71.56 94 ILE A O 1
ATOM 773 N N . SER A 1 95 ? 1.344 7.806 12.844 1.00 68.94 95 SER A N 1
ATOM 774 C CA . SER A 1 95 ? 2.232 7.321 13.911 1.00 68.94 95 SER A CA 1
ATOM 775 C C . SER A 1 95 ? 1.461 6.602 15.024 1.00 68.94 95 SER A C 1
ATOM 777 O O . SER A 1 95 ? 1.890 5.540 15.475 1.00 68.94 95 SER A O 1
ATOM 779 N N . SER A 1 96 ? 0.282 7.102 15.395 1.00 62.00 96 SER A N 1
ATOM 780 C CA . SER A 1 96 ? -0.604 6.459 16.379 1.00 62.00 96 SER A CA 1
ATOM 781 C C . SER A 1 96 ? -1.084 5.076 15.918 1.00 62.00 96 SER A C 1
ATOM 783 O O . SER A 1 96 ? -1.186 4.140 16.711 1.00 62.00 96 SER A O 1
ATOM 785 N N . LEU A 1 97 ? -1.309 4.911 14.612 1.00 62.59 97 LEU A N 1
ATOM 786 C CA . LEU A 1 97 ? -1.669 3.628 14.008 1.00 62.59 97 LEU A CA 1
ATOM 787 C C . LEU A 1 97 ? -0.520 2.608 14.013 1.00 62.59 97 LEU A C 1
ATOM 789 O O . LEU A 1 97 ? -0.789 1.409 14.031 1.00 62.59 97 LEU A O 1
ATOM 793 N N . ARG A 1 98 ? 0.746 3.055 14.017 1.00 57.28 98 ARG A N 1
ATOM 794 C CA . ARG A 1 98 ? 1.910 2.164 14.179 1.00 57.28 98 ARG A CA 1
ATOM 795 C C . ARG A 1 98 ? 2.023 1.621 15.608 1.00 57.28 98 ARG A C 1
ATOM 797 O O . ARG A 1 98 ? 2.414 0.473 15.776 1.00 57.28 98 ARG A O 1
ATOM 804 N N . VAL A 1 99 ? 1.655 2.410 16.622 1.00 47.38 99 VAL A N 1
ATOM 805 C CA . VAL A 1 99 ? 1.696 1.991 18.040 1.00 47.38 99 VAL A CA 1
ATOM 806 C C . VAL A 1 99 ? 0.645 0.918 18.338 1.00 47.38 99 VAL A C 1
ATOM 808 O O . VAL A 1 99 ? 0.942 -0.059 19.017 1.00 47.38 99 VAL A O 1
ATOM 811 N N . ALA A 1 100 ? -0.555 1.042 17.766 1.00 43.62 100 ALA A N 1
ATOM 812 C CA . ALA A 1 100 ? -1.631 0.061 17.931 1.00 43.62 100 ALA A CA 1
ATOM 813 C C . ALA A 1 100 ? -1.362 -1.303 17.257 1.00 43.62 100 ALA A C 1
ATOM 815 O O . ALA A 1 100 ? -2.134 -2.230 17.455 1.00 43.62 100 ALA A O 1
ATOM 816 N N . MET A 1 101 ? -0.297 -1.434 16.456 1.00 38.88 101 MET A N 1
ATOM 817 C CA . MET A 1 101 ? 0.105 -2.691 15.807 1.00 38.88 101 MET A CA 1
ATOM 818 C C . MET A 1 101 ? 1.092 -3.536 16.632 1.00 38.88 101 MET A C 1
ATOM 820 O O . MET A 1 101 ? 1.433 -4.636 16.204 1.00 38.88 101 MET A O 1
ATOM 824 N N . ILE A 1 102 ? 1.604 -3.014 17.754 1.00 38.31 102 ILE A N 1
ATOM 825 C CA . ILE A 1 102 ? 2.600 -3.691 18.611 1.00 38.31 102 ILE A CA 1
ATOM 826 C C . ILE A 1 102 ? 1.934 -4.390 19.822 1.00 38.31 102 ILE A C 1
ATOM 828 O O . ILE A 1 102 ? 2.595 -5.135 20.543 1.00 38.31 102 ILE A O 1
ATOM 832 N N . LEU A 1 103 ? 0.627 -4.198 20.024 1.00 33.72 103 LEU A N 1
ATOM 833 C CA . LEU A 1 103 ? -0.201 -4.867 21.038 1.00 33.72 103 LEU A CA 1
ATOM 834 C C . LEU A 1 103 ? -1.163 -5.856 20.376 1.00 33.72 103 LEU A C 1
ATOM 836 O O . LEU A 1 103 ? -1.415 -6.912 20.995 1.00 33.72 103 LEU A O 1
#

Sequence (103 aa):
MNDDKPVFGSFDFFPQRFLGCRIRDKDSVIGFVIMVENNPAQDDDPELLVILCKSVLFEMLYRGRTAMQRIPYFGLFKDIIELNATKKELKERISSLRVAMIL